Protein AF-A0A1G9UQJ3-F1 (afdb_monomer_lite)

Structure (mmCIF, N/CA/C/O backbone):
data_AF-A0A1G9UQJ3-F1
#
_entry.id   AF-A0A1G9UQJ3-F1
#
loop_
_atom_site.group_PDB
_atom_site.id
_atom_site.type_symbol
_atom_site.label_atom_id
_atom_site.label_alt_id
_atom_site.label_comp_id
_atom_site.label_asym_id
_atom_site.label_entity_id
_atom_site.label_seq_id
_atom_site.pdbx_PDB_ins_code
_atom_site.Cartn_x
_atom_site.Cartn_y
_atom_site.Cartn_z
_atom_site.occupancy
_atom_site.B_iso_or_equiv
_atom_site.auth_seq_id
_atom_site.auth_comp_id
_atom_site.auth_asym_id
_atom_site.auth_atom_id
_atom_site.pdbx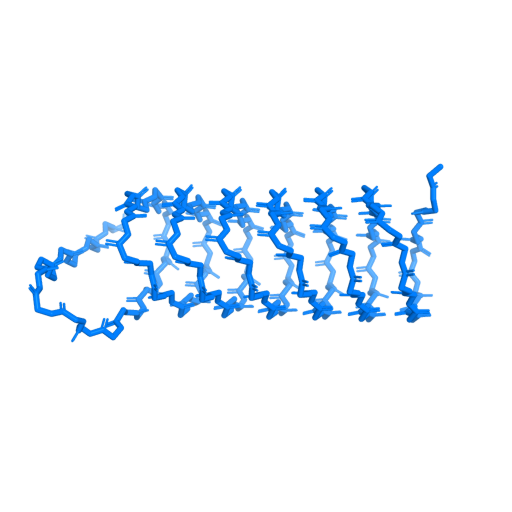_PDB_model_num
ATOM 1 N N . MET A 1 1 ? 15.209 -3.219 -7.729 1.00 46.56 1 MET A N 1
ATOM 2 C CA . MET A 1 1 ? 13.800 -3.484 -7.378 1.00 46.56 1 MET A CA 1
ATOM 3 C C . MET A 1 1 ? 13.089 -3.971 -8.631 1.00 46.56 1 MET A C 1
ATOM 5 O O . MET A 1 1 ? 13.148 -3.241 -9.619 1.00 46.56 1 MET A O 1
ATOM 9 N N . PRO A 1 2 ? 12.497 -5.177 -8.652 1.00 58.75 2 PRO A N 1
ATOM 10 C CA . PRO A 1 2 ? 11.676 -5.599 -9.779 1.00 58.75 2 PRO A CA 1
ATOM 11 C C . PRO A 1 2 ? 10.392 -4.759 -9.781 1.00 58.75 2 PRO A C 1
ATOM 13 O O . PRO A 1 2 ? 9.627 -4.757 -8.818 1.00 58.75 2 PRO A O 1
ATOM 16 N N . GLY A 1 3 ? 10.211 -3.972 -10.838 1.00 65.50 3 GLY A N 1
ATOM 17 C CA . GLY A 1 3 ? 8.993 -3.214 -11.085 1.00 65.50 3 GLY A CA 1
ATOM 18 C C . GLY A 1 3 ? 8.407 -3.641 -12.421 1.00 65.50 3 GLY A C 1
ATOM 19 O O . GLY A 1 3 ? 9.127 -3.688 -13.420 1.00 65.50 3 GLY A O 1
ATOM 20 N N . ASN A 1 4 ? 7.118 -3.961 -12.441 1.00 78.12 4 ASN A N 1
ATOM 21 C CA . ASN A 1 4 ? 6.446 -4.431 -13.640 1.00 78.12 4 ASN A CA 1
ATOM 22 C C . ASN A 1 4 ? 5.695 -3.284 -14.303 1.00 78.12 4 ASN A C 1
ATOM 24 O O . ASN A 1 4 ? 4.800 -2.684 -13.709 1.00 78.12 4 ASN A O 1
ATOM 28 N N . ASN A 1 5 ? 6.038 -3.002 -15.558 1.00 80.12 5 ASN A N 1
ATOM 29 C CA . ASN A 1 5 ? 5.405 -1.953 -16.348 1.00 80.12 5 ASN A CA 1
ATOM 30 C C . ASN A 1 5 ? 4.574 -2.555 -17.486 1.00 80.12 5 ASN A C 1
ATOM 32 O O . ASN A 1 5 ? 4.985 -3.510 -18.143 1.00 80.12 5 ASN A O 1
ATOM 36 N N . GLY A 1 6 ? 3.427 -1.950 -17.788 1.00 83.25 6 GLY A N 1
ATOM 37 C CA . GLY A 1 6 ? 2.603 -2.358 -18.925 1.00 83.25 6 GLY A CA 1
ATOM 38 C C . GLY A 1 6 ? 1.656 -3.500 -18.572 1.00 83.25 6 GLY A C 1
ATOM 39 O O . GLY A 1 6 ? 0.851 -3.342 -17.665 1.00 83.25 6 GLY A O 1
ATOM 40 N N . LYS A 1 7 ? 1.662 -4.603 -19.331 1.00 88.06 7 LYS A N 1
ATOM 41 C CA . LYS A 1 7 ? 0.852 -5.796 -19.025 1.00 88.06 7 LYS A CA 1
ATOM 42 C C . LYS A 1 7 ? 1.755 -6.860 -18.418 1.00 88.06 7 LYS A C 1
ATOM 44 O O . LYS A 1 7 ? 2.670 -7.299 -19.105 1.00 88.06 7 LYS A O 1
ATOM 49 N N . SER A 1 8 ? 1.491 -7.275 -17.185 1.00 84.56 8 SER A N 1
ATOM 50 C CA . SER A 1 8 ? 2.340 -8.244 -16.486 1.00 84.56 8 SER A CA 1
ATOM 51 C C . SER A 1 8 ? 1.533 -9.235 -15.649 1.00 84.56 8 SER A C 1
ATOM 53 O O . SER A 1 8 ? 0.405 -8.949 -15.245 1.00 84.56 8 SER A O 1
ATOM 55 N N . ALA A 1 9 ? 2.115 -10.409 -15.422 1.00 85.25 9 ALA A N 1
ATOM 56 C CA . ALA A 1 9 ? 1.644 -11.398 -14.464 1.00 85.25 9 ALA A CA 1
ATOM 57 C C . ALA A 1 9 ? 2.870 -11.922 -13.713 1.00 85.25 9 ALA A C 1
ATOM 59 O O . ALA A 1 9 ? 3.833 -12.326 -14.367 1.00 85.25 9 ALA A O 1
ATOM 60 N N . VAL A 1 10 ? 2.865 -11.856 -12.382 1.00 82.50 10 VAL A N 1
ATOM 61 C CA . VAL A 1 10 ? 4.025 -12.193 -11.545 1.00 82.50 10 VAL A CA 1
ATOM 62 C C . VAL A 1 10 ? 3.594 -13.019 -10.341 1.00 82.50 10 VAL A C 1
ATOM 64 O O . VAL A 1 10 ? 2.589 -12.709 -9.709 1.00 82.50 10 VAL A O 1
ATOM 67 N N . VAL A 1 11 ? 4.377 -14.055 -10.042 1.00 83.94 11 VAL A N 1
ATOM 68 C CA . VAL A 1 11 ? 4.249 -14.905 -8.854 1.00 83.94 11 VAL A CA 1
ATOM 69 C C . VAL A 1 11 ? 5.646 -15.050 -8.264 1.00 83.94 11 VAL A C 1
ATOM 71 O O . VAL A 1 11 ? 6.546 -15.518 -8.962 1.00 83.94 11 VAL A O 1
ATOM 74 N N . GLU A 1 12 ? 5.849 -14.576 -7.037 1.00 75.19 12 GLU A N 1
ATOM 75 C CA . GLU A 1 12 ? 7.155 -14.566 -6.364 1.00 75.19 12 GLU A CA 1
ATOM 76 C C . GLU A 1 12 ? 6.981 -14.728 -4.848 1.00 75.19 12 GLU A C 1
ATOM 78 O O . GLU A 1 12 ? 6.075 -14.135 -4.276 1.00 75.19 12 GLU A O 1
ATOM 83 N N . GLU A 1 13 ? 7.915 -15.412 -4.188 1.00 76.56 13 GLU A N 1
ATOM 84 C CA . GLU A 1 13 ? 8.001 -15.519 -2.719 1.00 76.56 13 GLU A CA 1
ATOM 85 C C . GLU A 1 13 ? 9.308 -14.862 -2.230 1.00 76.56 13 GLU A C 1
ATOM 87 O O . GLU A 1 13 ? 10.297 -15.545 -1.953 1.00 76.56 13 GLU A O 1
ATOM 92 N N . PRO A 1 14 ? 9.414 -13.521 -2.248 1.00 74.12 14 PRO A N 1
ATOM 93 C CA . PRO A 1 14 ? 10.618 -12.848 -1.778 1.00 74.12 14 PRO A CA 1
ATOM 94 C C . PRO A 1 14 ? 10.584 -12.698 -0.255 1.00 74.12 14 PRO A C 1
ATOM 96 O O . PRO A 1 14 ? 9.573 -12.271 0.267 1.00 74.12 14 PRO A O 1
ATOM 99 N N . GLU A 1 15 ? 11.694 -12.900 0.461 1.00 70.12 15 GLU A N 1
ATOM 100 C CA . GLU A 1 15 ? 11.738 -12.675 1.926 1.00 70.12 15 GLU A CA 1
ATOM 101 C C . GLU A 1 15 ? 11.244 -11.270 2.335 1.00 70.12 15 GLU A C 1
ATOM 103 O O . GLU A 1 15 ? 10.546 -11.108 3.330 1.00 70.12 15 GLU A O 1
ATOM 108 N N . ALA A 1 16 ? 11.547 -10.244 1.535 1.00 73.75 16 ALA A N 1
ATOM 109 C CA . ALA A 1 16 ? 10.989 -8.903 1.676 1.00 73.75 16 ALA A CA 1
ATOM 110 C C . ALA A 1 16 ? 10.860 -8.223 0.308 1.00 73.75 16 ALA A C 1
ATOM 112 O O . ALA A 1 16 ? 11.645 -8.488 -0.610 1.00 73.75 16 ALA A O 1
ATOM 113 N N . GLY A 1 17 ? 9.904 -7.303 0.159 1.00 67.19 17 GLY A N 1
ATOM 114 C CA . GLY A 1 17 ? 9.637 -6.693 -1.143 1.00 67.19 17 GLY A CA 1
ATOM 115 C C . GLY A 1 17 ? 9.080 -5.274 -1.109 1.00 67.19 17 GLY A C 1
ATOM 116 O O . GLY A 1 17 ? 8.141 -4.959 -0.395 1.00 67.19 17 GLY A O 1
ATOM 117 N N . VAL A 1 18 ? 9.590 -4.421 -2.001 1.00 73.75 18 VAL A N 1
ATOM 118 C CA . VAL A 1 18 ? 8.950 -3.142 -2.370 1.00 73.75 18 VAL A CA 1
ATOM 119 C C . VAL A 1 18 ? 8.571 -3.192 -3.858 1.00 73.75 18 VAL A C 1
ATOM 121 O O . VAL A 1 18 ? 9.126 -2.436 -4.666 1.00 73.75 18 VAL A O 1
ATOM 124 N N . PRO A 1 19 ? 7.750 -4.171 -4.294 1.00 73.31 19 PRO A N 1
ATOM 125 C CA . PRO A 1 19 ? 7.438 -4.324 -5.706 1.00 73.31 19 PRO A CA 1
ATOM 126 C C . PRO A 1 19 ? 6.570 -3.163 -6.194 1.00 73.31 19 PRO A C 1
ATOM 128 O O . PRO A 1 19 ? 5.621 -2.751 -5.534 1.00 73.31 19 PRO A O 1
ATOM 131 N N . GLY A 1 20 ? 6.898 -2.637 -7.373 1.00 78.69 20 GLY A N 1
ATOM 132 C CA . GLY A 1 20 ? 6.127 -1.578 -8.022 1.00 78.69 20 GLY A CA 1
ATOM 133 C C . GLY A 1 20 ? 5.444 -2.089 -9.285 1.00 78.69 20 GLY A C 1
ATOM 134 O O . GLY A 1 20 ? 6.132 -2.417 -10.247 1.00 78.69 20 GLY A O 1
ATOM 135 N N . ASN A 1 21 ? 4.113 -2.124 -9.328 1.00 84.56 21 ASN A N 1
ATOM 136 C CA . ASN A 1 21 ? 3.356 -2.558 -10.503 1.00 84.56 21 ASN A CA 1
ATOM 137 C C . ASN A 1 21 ? 2.612 -1.378 -11.130 1.00 84.56 21 ASN A C 1
ATOM 139 O O . ASN A 1 21 ? 1.691 -0.817 -10.535 1.00 84.56 21 ASN A O 1
ATOM 143 N N . ASN A 1 22 ? 2.979 -1.007 -12.355 1.00 84.94 22 ASN A N 1
ATOM 144 C CA . ASN A 1 22 ? 2.390 0.117 -13.072 1.00 84.94 22 ASN A CA 1
ATOM 145 C C . ASN A 1 22 ? 1.768 -0.338 -14.401 1.00 84.94 22 ASN A C 1
ATOM 147 O O . ASN A 1 22 ? 2.460 -0.786 -15.315 1.00 84.94 22 ASN A O 1
ATOM 151 N N . GLY A 1 23 ? 0.454 -0.182 -14.557 1.00 86.62 23 GLY A N 1
ATOM 152 C CA . GLY A 1 23 ? -0.256 -0.552 -15.784 1.00 86.62 23 GLY A CA 1
ATOM 153 C C . GLY A 1 23 ? -1.392 -1.536 -15.539 1.00 86.62 23 GLY A C 1
ATOM 154 O O . GLY A 1 23 ? -2.349 -1.193 -14.861 1.00 86.62 23 GLY A O 1
ATOM 155 N N . LYS A 1 24 ? -1.359 -2.702 -16.181 1.00 89.56 24 LYS A N 1
ATOM 156 C CA . LYS A 1 24 ? -2.323 -3.797 -16.031 1.00 89.56 24 LYS A CA 1
ATOM 157 C C . LYS A 1 24 ? -1.588 -5.027 -15.511 1.00 89.56 24 LYS A C 1
ATOM 159 O O . LYS A 1 24 ? -0.968 -5.724 -16.314 1.00 89.56 24 LYS A O 1
ATOM 164 N N . SER A 1 25 ? -1.667 -5.290 -14.216 1.00 86.62 25 SER A N 1
ATOM 165 C CA . SER A 1 25 ? -0.878 -6.358 -13.596 1.00 86.62 25 SER A CA 1
ATOM 166 C C . SER A 1 25 ? -1.752 -7.330 -12.817 1.00 86.62 25 SER A C 1
ATOM 168 O O . SER A 1 25 ? -2.776 -6.933 -12.263 1.00 86.62 25 SER A O 1
ATOM 170 N N . ALA A 1 26 ? -1.340 -8.593 -12.786 1.00 85.88 26 ALA A N 1
ATOM 171 C CA . ALA A 1 26 ? -1.835 -9.599 -11.855 1.00 85.88 26 ALA A CA 1
ATOM 172 C C . ALA A 1 26 ? -0.646 -10.100 -11.030 1.00 85.88 26 ALA A C 1
ATOM 174 O O . ALA A 1 26 ? 0.352 -10.524 -11.615 1.00 85.88 26 ALA A O 1
ATOM 175 N N . VAL A 1 27 ? -0.710 -9.993 -9.708 1.00 84.12 27 VAL A N 1
ATOM 176 C CA . VAL A 1 27 ? 0.424 -10.290 -8.827 1.00 84.12 27 VAL A CA 1
ATOM 177 C C . VAL A 1 27 ? -0.027 -11.144 -7.653 1.00 84.12 27 VAL A C 1
ATOM 179 O O . VAL A 1 27 ? -1.070 -10.865 -7.071 1.00 84.12 27 VAL A O 1
ATOM 182 N N . VAL A 1 28 ? 0.759 -12.171 -7.335 1.00 85.56 28 VAL A N 1
ATOM 183 C CA . VAL A 1 28 ? 0.609 -12.997 -6.131 1.00 85.56 28 VAL A CA 1
ATOM 184 C C . VAL A 1 28 ? 1.969 -13.081 -5.448 1.00 85.56 28 VAL A C 1
ATOM 186 O O . VAL A 1 28 ? 2.940 -13.465 -6.111 1.00 85.56 28 VAL A O 1
ATOM 189 N N . LYS A 1 29 ? 2.065 -12.666 -4.180 1.00 78.19 29 LYS A N 1
ATOM 190 C CA . LYS A 1 29 ? 3.324 -12.701 -3.421 1.00 78.19 29 LYS A CA 1
ATOM 191 C C . LYS A 1 29 ? 3.119 -13.011 -1.948 1.00 78.19 29 LYS A C 1
ATOM 193 O O . LYS A 1 29 ? 2.185 -12.515 -1.346 1.00 78.19 29 LYS A O 1
ATOM 198 N N . GLU A 1 30 ? 4.073 -13.702 -1.347 1.00 77.69 30 GLU A N 1
ATOM 199 C CA . GLU A 1 30 ? 4.068 -13.991 0.094 1.00 77.69 30 GLU A CA 1
ATOM 200 C C . GLU A 1 30 ? 5.386 -13.515 0.726 1.00 77.69 30 GLU A C 1
ATOM 202 O O . GLU A 1 30 ? 6.274 -14.325 0.997 1.00 77.69 30 GLU A O 1
ATOM 207 N N . PRO A 1 31 ? 5.608 -12.192 0.870 1.00 77.25 31 PRO A N 1
ATOM 208 C CA . PRO A 1 31 ? 6.805 -11.708 1.542 1.00 77.25 31 PRO A CA 1
ATOM 209 C C . PRO A 1 31 ? 6.672 -11.742 3.058 1.00 77.25 31 PRO A C 1
ATOM 211 O O . PRO A 1 31 ? 5.578 -11.624 3.567 1.00 77.25 31 PRO A O 1
ATOM 214 N N . GLU A 1 32 ? 7.758 -11.787 3.832 1.00 77.94 32 GLU A N 1
ATOM 215 C CA . GLU A 1 32 ? 7.619 -11.590 5.286 1.00 77.94 32 GLU A CA 1
ATOM 216 C C . GLU A 1 32 ? 7.258 -10.135 5.623 1.00 77.94 32 GLU A C 1
ATOM 218 O O . GLU A 1 32 ? 6.546 -9.862 6.589 1.00 77.94 32 GLU A O 1
ATOM 223 N N . ALA A 1 33 ? 7.745 -9.187 4.821 1.00 80.19 33 ALA A N 1
ATOM 224 C CA . ALA A 1 33 ? 7.436 -7.770 4.951 1.00 80.19 33 ALA A CA 1
ATOM 225 C C . ALA A 1 33 ? 7.408 -7.076 3.586 1.00 80.19 33 ALA A C 1
ATOM 227 O O . ALA A 1 33 ? 8.262 -7.330 2.723 1.00 80.19 33 ALA A O 1
ATOM 228 N N . GLY A 1 34 ? 6.468 -6.147 3.399 1.00 76.75 34 GLY A N 1
ATOM 229 C CA . GLY A 1 34 ? 6.322 -5.474 2.116 1.00 76.75 34 GLY A CA 1
ATOM 230 C C . GLY A 1 34 ? 5.759 -4.059 2.142 1.00 76.75 34 GLY A C 1
ATOM 231 O O . GLY A 1 34 ? 4.978 -3.663 3.001 1.00 76.75 34 GLY A O 1
ATOM 232 N N . VAL A 1 35 ? 6.167 -3.278 1.142 1.00 81.81 35 VAL A N 1
ATOM 233 C CA . VAL A 1 35 ? 5.594 -1.955 0.833 1.00 81.81 35 VAL A CA 1
ATOM 234 C C . VAL A 1 35 ? 5.247 -1.931 -0.661 1.00 81.81 35 VAL A C 1
ATOM 236 O O . VAL A 1 35 ? 5.902 -1.234 -1.445 1.00 81.81 35 VAL A O 1
ATOM 239 N N . PRO A 1 36 ? 4.306 -2.777 -1.118 1.00 81.19 36 PRO A N 1
ATOM 240 C CA . PRO A 1 36 ? 3.966 -2.867 -2.531 1.00 81.19 36 PRO A CA 1
ATOM 241 C C . PRO A 1 36 ? 3.317 -1.565 -3.019 1.00 81.19 36 PRO A C 1
ATOM 243 O O . PRO A 1 36 ? 2.535 -0.920 -2.323 1.00 81.19 36 PRO A O 1
ATOM 246 N N . GLY A 1 37 ? 3.643 -1.162 -4.246 1.00 85.75 37 GLY A N 1
ATOM 247 C CA . GLY A 1 37 ? 3.097 0.027 -4.894 1.00 85.75 37 GLY A CA 1
ATOM 248 C C . GLY A 1 37 ? 2.413 -0.320 -6.211 1.00 85.75 37 GLY A C 1
ATOM 249 O O . GLY A 1 37 ? 3.079 -0.602 -7.205 1.00 85.75 37 GLY A O 1
ATOM 250 N N . ASN A 1 38 ? 1.086 -0.237 -6.263 1.00 88.56 38 ASN A N 1
ATOM 251 C CA . ASN A 1 38 ? 0.284 -0.647 -7.411 1.00 88.56 38 ASN A CA 1
ATOM 252 C C . ASN A 1 38 ? -0.441 0.548 -8.037 1.00 88.56 38 ASN A C 1
ATOM 254 O O . ASN A 1 38 ? -1.418 1.062 -7.495 1.00 88.56 38 ASN A O 1
ATOM 258 N N . ASN A 1 39 ? -0.022 0.965 -9.231 1.00 89.44 39 ASN A N 1
ATOM 259 C CA . ASN A 1 39 ? -0.654 2.047 -9.981 1.00 89.44 39 ASN A CA 1
ATOM 260 C C . ASN A 1 39 ? -1.288 1.545 -11.293 1.00 89.44 39 ASN A C 1
ATOM 262 O O . ASN A 1 39 ? -0.673 0.808 -12.064 1.00 89.44 39 ASN A O 1
ATOM 266 N N . GLY A 1 40 ? -2.526 1.950 -11.580 1.00 90.75 40 GLY A N 1
ATOM 267 C CA . GLY A 1 40 ? -3.220 1.605 -12.826 1.00 90.75 40 GLY A CA 1
ATOM 268 C C . GLY A 1 40 ? -4.424 0.682 -12.639 1.00 90.75 40 GLY A C 1
ATOM 269 O O . GLY A 1 40 ? -5.461 1.128 -12.160 1.00 90.75 40 GLY A O 1
ATOM 270 N N . ARG A 1 41 ? -4.354 -0.546 -13.157 1.00 91.94 41 ARG A N 1
ATOM 271 C CA . ARG A 1 41 ? -5.403 -1.575 -13.128 1.00 91.94 41 ARG A CA 1
ATOM 272 C C . ARG A 1 41 ? -4.806 -2.897 -12.661 1.00 91.94 41 ARG A C 1
ATOM 274 O O . ARG A 1 41 ? -4.430 -3.711 -13.504 1.00 91.94 41 ARG A O 1
ATOM 281 N N . ASN A 1 42 ? -4.714 -3.095 -11.356 1.00 89.62 42 ASN A N 1
ATOM 282 C CA . ASN A 1 42 ? -4.029 -4.253 -10.797 1.00 89.62 42 ASN A CA 1
ATOM 283 C C . ASN A 1 42 ? -4.996 -5.197 -10.072 1.00 89.62 42 ASN A C 1
ATOM 285 O O . ASN A 1 42 ? -5.988 -4.754 -9.495 1.00 89.62 42 ASN A O 1
ATOM 289 N N . ALA A 1 43 ? -4.700 -6.490 -10.140 1.00 89.19 43 ALA A N 1
ATOM 290 C CA . ALA A 1 43 ? -5.253 -7.521 -9.273 1.00 89.19 43 ALA A CA 1
ATOM 291 C C . ALA A 1 43 ? -4.093 -8.084 -8.448 1.00 89.19 43 ALA A C 1
ATOM 293 O O . ALA A 1 43 ? -3.092 -8.497 -9.035 1.00 89.19 43 ALA A O 1
ATOM 294 N N . VAL A 1 44 ? -4.189 -8.021 -7.126 1.00 86.12 44 VAL A N 1
ATOM 295 C CA . VAL A 1 44 ? -3.073 -8.307 -6.221 1.00 86.12 4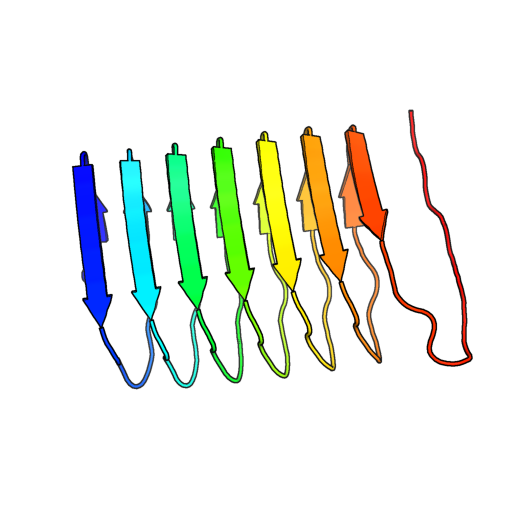4 VAL A CA 1
ATOM 296 C C . VAL A 1 44 ? -3.562 -9.178 -5.073 1.00 86.12 44 VAL A C 1
ATOM 298 O O . VAL A 1 44 ? -4.634 -8.918 -4.531 1.00 86.12 44 VAL A O 1
ATOM 301 N N . VAL A 1 45 ? -2.783 -10.204 -4.747 1.00 87.31 45 VAL A N 1
ATOM 302 C CA . VAL A 1 45 ? -2.934 -11.020 -3.541 1.00 87.31 45 VAL A CA 1
ATOM 303 C C . VAL A 1 45 ? -1.577 -11.038 -2.850 1.00 87.31 45 VAL A C 1
ATOM 305 O O . VAL A 1 45 ? -0.606 -11.487 -3.466 1.00 87.31 45 VAL A O 1
ATOM 308 N N . GLU A 1 46 ? -1.488 -10.503 -1.634 1.00 79.12 46 GLU A N 1
ATOM 309 C CA . GLU A 1 46 ? -0.251 -10.551 -0.849 1.00 79.12 46 GLU A CA 1
ATOM 310 C C . GLU A 1 46 ? -0.506 -10.942 0.608 1.00 79.12 46 GLU A C 1
ATOM 312 O O . GLU A 1 46 ? -1.396 -10.397 1.241 1.00 79.12 46 GLU A O 1
ATOM 317 N N . GLU A 1 47 ? 0.307 -11.830 1.178 1.00 79.38 47 GLU A N 1
ATOM 318 C CA . GLU A 1 47 ? 0.173 -12.252 2.587 1.00 79.38 47 GLU A CA 1
ATOM 319 C C . GLU A 1 47 ? 1.419 -11.879 3.412 1.00 79.38 47 GLU A C 1
ATOM 321 O O . GLU A 1 47 ? 2.172 -12.758 3.839 1.00 79.38 47 GLU A O 1
ATOM 326 N N . PRO A 1 48 ? 1.728 -10.578 3.602 1.00 78.56 48 PRO A N 1
ATOM 327 C CA . PRO A 1 48 ? 2.892 -10.198 4.380 1.00 78.56 48 PRO A CA 1
ATOM 328 C C . PRO A 1 48 ? 2.628 -10.149 5.871 1.00 78.56 48 PRO A C 1
ATOM 330 O O . PRO A 1 48 ? 1.665 -9.527 6.262 1.00 78.56 48 PRO A O 1
ATOM 333 N N . LYS A 1 49 ? 3.541 -10.603 6.741 1.00 80.38 49 LYS A N 1
ATOM 334 C CA . LYS A 1 49 ? 3.384 -10.371 8.200 1.00 80.38 49 LYS A CA 1
ATOM 335 C C . LYS A 1 49 ? 3.238 -8.877 8.523 1.00 80.38 49 LYS A C 1
ATOM 337 O O . LYS A 1 49 ? 2.495 -8.490 9.415 1.00 80.38 49 LYS A O 1
ATOM 342 N N . THR A 1 50 ? 3.947 -8.016 7.786 1.00 81.62 50 THR A N 1
ATOM 343 C CA . THR A 1 50 ? 3.819 -6.554 7.908 1.00 81.62 50 THR A CA 1
ATOM 344 C C . THR A 1 50 ? 3.753 -5.867 6.545 1.00 81.62 50 THR A C 1
ATOM 346 O O . THR A 1 50 ? 4.604 -6.098 5.681 1.00 81.62 50 THR A O 1
ATOM 349 N N . GLY A 1 51 ? 2.759 -4.993 6.353 1.00 79.50 51 GLY A N 1
ATOM 350 C CA . GLY A 1 51 ? 2.440 -4.409 5.047 1.00 79.50 51 GLY A CA 1
ATOM 351 C C . GLY A 1 51 ? 2.134 -2.911 5.080 1.00 79.50 51 GLY A C 1
ATOM 352 O O . GLY A 1 51 ? 1.346 -2.433 5.889 1.00 79.50 51 GLY A O 1
ATOM 353 N N . LEU A 1 52 ? 2.713 -2.135 4.161 1.00 84.88 52 LEU A N 1
ATOM 354 C CA . LEU A 1 52 ? 2.305 -0.741 3.912 1.00 84.88 52 LEU A CA 1
ATOM 355 C C . LEU A 1 52 ? 1.912 -0.556 2.434 1.00 84.88 52 LEU A C 1
ATOM 357 O O . LEU A 1 52 ? 2.588 0.181 1.706 1.00 84.88 52 LEU A O 1
ATOM 361 N N . PRO A 1 53 ? 0.878 -1.257 1.941 1.00 83.62 53 PRO A N 1
ATOM 362 C CA . PRO A 1 53 ? 0.544 -1.254 0.523 1.00 83.62 53 PRO A CA 1
ATOM 363 C C . PRO A 1 53 ? 0.023 0.108 0.055 1.00 83.62 53 PRO A C 1
ATOM 365 O O . PRO A 1 53 ? -0.716 0.811 0.746 1.00 83.62 53 PRO A O 1
ATOM 368 N N . GLY A 1 54 ? 0.387 0.491 -1.167 1.00 87.94 54 GLY A N 1
ATOM 369 C CA . GLY A 1 54 ? -0.051 1.722 -1.816 1.00 87.94 54 GLY A CA 1
ATOM 370 C C . GLY A 1 54 ? -0.721 1.446 -3.155 1.00 87.94 54 GLY A C 1
ATOM 371 O O . GLY A 1 54 ? -0.052 1.167 -4.148 1.00 87.94 54 GLY A O 1
ATOM 372 N N . ASN A 1 55 ? -2.041 1.604 -3.230 1.00 90.56 55 ASN A N 1
ATOM 373 C CA . ASN A 1 55 ? -2.845 1.245 -4.394 1.00 90.56 55 ASN A CA 1
ATOM 374 C C . ASN A 1 55 ? -3.517 2.478 -5.017 1.00 90.56 55 ASN A C 1
ATOM 376 O O . ASN A 1 55 ? -4.498 3.007 -4.493 1.00 90.56 55 ASN A O 1
ATOM 380 N N . ASN A 1 56 ? -3.060 2.905 -6.195 1.00 91.56 56 ASN A N 1
ATOM 381 C CA . ASN A 1 56 ? -3.642 4.017 -6.948 1.00 91.56 56 ASN A CA 1
ATOM 382 C C . ASN A 1 56 ? -4.294 3.556 -8.268 1.00 91.56 56 ASN A C 1
ATOM 384 O O . ASN A 1 56 ? -3.707 2.804 -9.046 1.00 91.56 56 ASN A O 1
ATOM 388 N N . GLY A 1 57 ? -5.498 4.043 -8.575 1.00 92.19 57 GLY A N 1
ATOM 389 C CA . GLY A 1 57 ? -6.179 3.774 -9.846 1.00 92.19 57 GLY A CA 1
ATOM 390 C C . GLY A 1 57 ? -7.422 2.894 -9.718 1.00 92.19 57 GLY A C 1
ATOM 391 O O . GLY A 1 57 ? -8.451 3.366 -9.245 1.00 92.19 57 GLY A O 1
ATOM 392 N N . ARG A 1 58 ? -7.393 1.682 -10.279 1.00 93.69 58 ARG A N 1
ATOM 393 C CA . ARG A 1 58 ? -8.493 0.705 -10.281 1.00 93.69 58 ARG A CA 1
ATOM 394 C C . ARG A 1 58 ? -7.969 -0.657 -9.850 1.00 93.69 58 ARG A C 1
ATOM 396 O O . ARG A 1 58 ? -7.636 -1.466 -10.716 1.00 93.69 58 ARG A O 1
ATOM 403 N N . ASN A 1 59 ? -7.899 -0.890 -8.551 1.00 91.75 59 ASN A N 1
ATOM 404 C CA . ASN A 1 59 ? -7.259 -2.087 -8.022 1.00 91.75 59 ASN A CA 1
ATOM 405 C C . ASN A 1 59 ? -8.267 -3.015 -7.335 1.00 91.75 59 ASN A C 1
ATOM 407 O O . ASN A 1 59 ? -9.240 -2.550 -6.743 1.00 91.75 59 ASN A O 1
ATOM 411 N N . ALA A 1 60 ? -8.034 -4.317 -7.461 1.00 90.56 60 ALA A N 1
ATOM 412 C CA . ALA A 1 60 ? -8.649 -5.355 -6.646 1.00 90.56 60 ALA A CA 1
ATOM 413 C C . ALA A 1 60 ? -7.528 -6.001 -5.831 1.00 90.56 60 ALA A C 1
ATOM 415 O O . ALA A 1 60 ? -6.558 -6.472 -6.427 1.00 90.56 60 ALA A O 1
ATOM 416 N N . VAL A 1 61 ? -7.624 -5.938 -4.510 1.00 86.50 61 VAL A N 1
ATOM 417 C CA . VAL A 1 61 ? -6.531 -6.289 -3.602 1.00 86.50 61 VAL A CA 1
ATOM 418 C C . VAL A 1 61 ? -7.074 -7.160 -2.480 1.00 86.50 61 VAL A C 1
ATOM 420 O O . VAL A 1 61 ? -8.143 -6.866 -1.947 1.00 86.50 61 VAL A O 1
ATOM 423 N N . VAL A 1 62 ? -6.351 -8.228 -2.168 1.00 87.31 62 VAL A N 1
ATOM 424 C CA . VAL A 1 62 ? -6.562 -9.063 -0.986 1.00 87.31 62 VAL A CA 1
ATOM 425 C C . VAL A 1 62 ? -5.229 -9.117 -0.261 1.00 87.31 62 VAL A C 1
ATOM 427 O O . VAL A 1 62 ? -4.244 -9.539 -0.868 1.00 87.31 62 VAL A O 1
ATOM 430 N N . GLU A 1 63 ? -5.189 -8.643 0.979 1.00 78.50 63 GLU A N 1
ATOM 431 C CA . GLU A 1 63 ? -3.989 -8.726 1.807 1.00 78.50 63 GLU A CA 1
ATOM 432 C C . GLU A 1 63 ? -4.316 -9.202 3.220 1.00 78.50 63 GLU A C 1
ATOM 434 O O . GLU A 1 63 ? -5.324 -8.803 3.786 1.00 78.50 63 GLU A O 1
ATOM 439 N N . GLU A 1 64 ? -3.462 -10.033 3.812 1.00 77.44 64 GLU A N 1
ATOM 440 C CA . GLU A 1 64 ? -3.697 -10.582 5.159 1.00 77.44 64 GLU A CA 1
ATOM 441 C C . GLU A 1 64 ? -2.510 -10.317 6.107 1.00 77.44 64 GLU A C 1
ATOM 443 O O . GLU A 1 64 ? -1.816 -11.253 6.505 1.00 77.44 64 GLU A O 1
ATOM 448 N N . PRO A 1 65 ? -2.186 -9.043 6.428 1.00 77.06 65 PRO A N 1
ATOM 449 C CA . PRO A 1 65 ? -1.014 -8.757 7.243 1.00 77.06 65 PRO A CA 1
ATOM 450 C C . PRO A 1 65 ? -1.292 -8.649 8.733 1.00 77.06 65 PRO A C 1
ATOM 452 O O . PRO A 1 65 ? -2.169 -7.897 9.097 1.00 77.06 65 PRO A O 1
ATOM 455 N N . GLU A 1 66 ? -0.466 -9.216 9.622 1.00 79.38 66 GLU A N 1
ATOM 456 C CA . GLU A 1 66 ? -0.615 -9.008 11.084 1.00 79.38 66 GLU A CA 1
ATOM 457 C C . GLU A 1 66 ? -0.665 -7.506 11.452 1.00 79.38 66 GLU A C 1
ATOM 459 O O . GLU A 1 66 ? -1.433 -7.073 12.316 1.00 79.38 66 GLU A O 1
ATOM 464 N N . ALA A 1 67 ? 0.122 -6.670 10.763 1.00 80.56 67 ALA A N 1
ATOM 465 C CA . ALA A 1 67 ? 0.069 -5.219 10.925 1.00 80.56 67 ALA A CA 1
ATOM 466 C C . ALA A 1 67 ? 0.229 -4.449 9.610 1.00 80.56 67 ALA A C 1
ATOM 468 O O . ALA A 1 67 ? 1.134 -4.732 8.814 1.00 80.56 67 ALA A O 1
ATOM 469 N N . GLY A 1 68 ? -0.565 -3.386 9.424 1.00 79.38 68 GLY A N 1
ATOM 470 C CA . GLY A 1 68 ? -0.425 -2.561 8.229 1.00 79.38 68 GLY A CA 1
ATOM 471 C C . GLY A 1 68 ? -1.063 -1.174 8.205 1.00 79.38 68 GLY A C 1
ATOM 472 O O . GLY A 1 68 ? -1.893 -0.783 9.021 1.00 79.38 68 GLY A O 1
ATOM 473 N N . VAL A 1 69 ? -0.627 -0.370 7.237 1.00 82.50 69 VAL A N 1
ATOM 474 C CA . VAL A 1 69 ? -1.137 0.992 6.989 1.00 82.50 69 VAL A CA 1
ATOM 475 C C . VAL A 1 69 ? -1.379 1.139 5.488 1.00 82.50 69 VAL A C 1
ATOM 477 O O . VAL A 1 69 ? -0.574 1.762 4.786 1.00 82.50 69 VAL A O 1
ATOM 480 N N . PRO A 1 70 ? -2.451 0.532 4.959 1.00 82.50 70 PRO A N 1
ATOM 481 C CA . PRO A 1 70 ? -2.730 0.571 3.534 1.00 82.50 70 PRO A CA 1
ATOM 482 C C . PRO A 1 70 ? -3.160 1.972 3.085 1.00 82.50 70 PRO A C 1
ATOM 484 O O . PRO A 1 70 ? -3.839 2.722 3.794 1.00 82.50 70 PRO A O 1
ATOM 487 N N . GLY A 1 71 ? -2.787 2.331 1.861 1.00 87.00 71 GLY A N 1
ATOM 488 C CA . GLY A 1 71 ? -3.134 3.591 1.217 1.00 87.00 71 GLY A CA 1
ATOM 489 C C . GLY A 1 71 ? -3.797 3.362 -0.134 1.00 87.00 71 GLY A C 1
ATOM 490 O O . GLY A 1 71 ? -3.137 3.036 -1.117 1.00 87.00 71 GLY A O 1
ATOM 491 N N . ASN A 1 72 ? -5.099 3.611 -0.229 1.00 89.38 72 ASN A N 1
ATOM 492 C CA . ASN A 1 72 ? -5.909 3.288 -1.399 1.00 89.38 72 ASN A CA 1
ATOM 493 C C . ASN A 1 72 ? -6.521 4.552 -2.017 1.00 89.38 72 ASN A C 1
ATOM 495 O O . ASN A 1 72 ? -7.434 5.150 -1.451 1.00 89.38 72 ASN A O 1
ATOM 499 N N . ASN A 1 73 ? -6.091 4.943 -3.219 1.00 90.38 73 ASN A N 1
ATOM 500 C CA . ASN A 1 73 ? -6.642 6.088 -3.947 1.00 90.38 73 ASN A CA 1
ATOM 501 C C . ASN A 1 73 ? -7.271 5.682 -5.292 1.00 90.38 73 ASN A C 1
ATOM 503 O O . ASN A 1 73 ? -6.652 5.009 -6.113 1.00 90.38 73 ASN A O 1
ATOM 507 N N . GLY A 1 74 ? -8.488 6.151 -5.576 1.00 91.12 74 GLY A N 1
ATOM 508 C CA . GLY A 1 74 ? -9.143 5.955 -6.872 1.00 91.12 74 GLY A CA 1
ATOM 509 C C . GLY A 1 74 ? -10.415 5.115 -6.802 1.00 91.12 74 GLY A C 1
ATOM 510 O O . GLY A 1 74 ? -11.445 5.612 -6.361 1.00 91.12 74 GLY A O 1
ATOM 511 N N . LYS A 1 75 ? -10.401 3.911 -7.375 1.00 91.88 75 LYS A N 1
ATOM 512 C CA . LYS A 1 75 ? -11.537 2.981 -7.455 1.00 91.88 75 LYS A CA 1
ATOM 513 C C . LYS A 1 75 ? -11.079 1.590 -7.040 1.00 91.88 75 LYS A C 1
ATOM 515 O O . LYS A 1 75 ? -10.802 0.767 -7.915 1.00 91.88 75 LYS A O 1
ATOM 520 N N . ASN A 1 76 ? -10.997 1.352 -5.741 1.00 89.75 76 ASN A N 1
ATOM 521 C CA . ASN A 1 76 ? -10.407 0.124 -5.224 1.00 89.75 76 ASN A CA 1
ATOM 522 C C . ASN A 1 76 ? -11.463 -0.779 -4.577 1.00 89.75 76 ASN A C 1
ATOM 524 O O . ASN A 1 76 ? -12.412 -0.296 -3.960 1.00 89.75 76 ASN A O 1
ATOM 528 N N . ALA A 1 77 ? -11.300 -2.085 -4.755 1.00 88.50 77 ALA A N 1
ATOM 529 C CA . ALA A 1 77 ? -11.964 -3.113 -3.968 1.00 88.50 77 ALA A CA 1
ATOM 530 C C . ALA A 1 77 ? -10.875 -3.825 -3.169 1.00 88.50 77 ALA A C 1
ATOM 532 O O . ALA A 1 77 ? -9.926 -4.323 -3.773 1.00 88.50 77 ALA A O 1
ATOM 533 N N . VAL A 1 78 ? -10.974 -3.785 -1.848 1.00 83.31 78 VAL A N 1
ATOM 534 C CA . VAL A 1 78 ? -9.902 -4.207 -0.950 1.00 83.31 78 VAL A CA 1
ATOM 535 C C . VAL A 1 78 ? -10.484 -5.085 0.148 1.00 83.31 78 VAL A C 1
ATOM 537 O O . VAL A 1 78 ? -11.537 -4.757 0.697 1.00 83.31 78 VAL A O 1
ATOM 540 N N . VAL A 1 79 ? -9.824 -6.202 0.419 1.00 84.81 79 VAL A N 1
ATOM 541 C CA . VAL A 1 79 ? -10.092 -7.075 1.563 1.00 84.81 79 VAL A CA 1
ATOM 542 C C . VAL A 1 79 ? -8.797 -7.152 2.350 1.00 84.81 79 VAL A C 1
ATOM 544 O O . VAL A 1 79 ? -7.779 -7.534 1.775 1.00 84.81 79 VAL A O 1
ATOM 547 N N . GLU A 1 80 ? -8.837 -6.721 3.605 1.00 75.62 80 GLU A N 1
ATOM 548 C CA . GLU A 1 80 ? -7.686 -6.720 4.499 1.00 75.62 80 GLU A CA 1
ATOM 549 C C . GLU A 1 80 ? -8.072 -7.242 5.884 1.00 75.62 80 GLU A C 1
ATOM 551 O O . GLU A 1 80 ? -9.022 -6.744 6.477 1.00 75.62 80 GLU A O 1
ATOM 556 N N . GLU A 1 81 ? -7.332 -8.196 6.442 1.00 73.06 81 GLU A N 1
ATOM 557 C CA . GLU A 1 81 ? -7.611 -8.735 7.789 1.00 73.06 81 GLU A CA 1
ATOM 558 C C . GLU A 1 81 ? -6.419 -8.546 8.747 1.00 73.06 81 GLU A C 1
ATOM 560 O O . GLU A 1 81 ? -5.823 -9.524 9.190 1.00 73.06 81 GLU A O 1
ATOM 565 N N . PRO A 1 82 ? -6.007 -7.297 9.058 1.00 71.44 82 PRO A N 1
ATOM 566 C CA . PRO A 1 82 ? -4.865 -7.089 9.933 1.00 71.44 82 PRO A CA 1
ATOM 567 C C . PRO A 1 82 ? -5.226 -7.030 11.403 1.00 71.44 82 PRO A C 1
ATOM 569 O O . PRO A 1 82 ? -6.124 -6.280 11.734 1.00 71.44 82 PRO A O 1
ATOM 572 N N . GLU A 1 83 ? -4.457 -7.641 12.313 1.00 73.00 83 GLU A N 1
ATOM 573 C CA . GLU A 1 83 ? -4.670 -7.453 13.764 1.00 73.00 83 GLU A CA 1
ATOM 574 C C . GLU A 1 83 ? -4.608 -5.958 14.135 1.00 73.00 83 GLU A C 1
ATOM 576 O O . GLU A 1 83 ? -5.415 -5.439 14.913 1.00 73.00 83 GLU A O 1
ATOM 581 N N . THR A 1 84 ? -3.673 -5.216 13.529 1.00 75.50 84 THR A N 1
ATOM 582 C CA . THR A 1 84 ? -3.528 -3.772 13.753 1.00 75.50 84 THR A CA 1
ATOM 583 C C . THR A 1 84 ? -3.386 -2.975 12.460 1.00 75.50 84 THR A C 1
ATOM 585 O O . THR A 1 84 ? -2.575 -3.298 11.593 1.00 75.50 84 THR A O 1
ATOM 588 N N . GLY A 1 85 ? -4.111 -1.854 12.334 1.00 74.38 85 GLY A N 1
ATOM 589 C CA . GLY A 1 85 ? -3.903 -1.001 11.167 1.00 74.38 85 GLY A CA 1
ATOM 590 C C . GLY A 1 85 ? -4.539 0.384 11.136 1.00 74.38 85 GLY A C 1
ATOM 591 O O . GLY A 1 85 ? -5.472 0.712 11.866 1.00 74.38 85 GLY A O 1
ATOM 592 N N . LEU A 1 86 ? -4.002 1.241 10.264 1.00 78.12 86 LEU A N 1
ATOM 593 C CA . LEU A 1 86 ? -4.452 2.629 10.064 1.00 78.12 86 LEU A CA 1
ATOM 594 C C . LEU A 1 86 ? -4.767 2.909 8.582 1.00 78.12 86 LEU A C 1
ATOM 596 O O . LEU A 1 86 ? -4.065 3.687 7.934 1.00 78.12 86 LEU A O 1
ATOM 600 N N . PRO A 1 87 ? -5.808 2.284 8.017 1.00 78.69 87 PRO A N 1
ATOM 601 C CA . PRO A 1 87 ? -6.065 2.342 6.587 1.00 78.69 87 PRO A CA 1
ATOM 602 C C . PRO A 1 87 ? -6.505 3.729 6.115 1.00 78.69 87 PRO A C 1
ATOM 604 O O . PRO A 1 87 ? -7.324 4.401 6.746 1.00 78.69 87 PRO A O 1
ATOM 607 N N . GLY A 1 88 ? -5.969 4.158 4.972 1.00 82.56 88 GLY A N 1
ATOM 608 C CA . GLY A 1 88 ? -6.250 5.437 4.331 1.00 82.56 88 GLY A CA 1
ATOM 609 C C . GLY A 1 88 ? -6.899 5.264 2.960 1.00 82.56 88 GLY A C 1
ATOM 610 O O . GLY A 1 88 ? -6.232 4.896 1.996 1.00 82.56 88 GLY A O 1
ATOM 611 N N . ASN A 1 89 ? -8.183 5.596 2.825 1.00 84.81 89 ASN A N 1
ATOM 612 C CA . ASN A 1 89 ? -8.939 5.402 1.584 1.00 84.81 89 ASN A CA 1
ATOM 613 C C . ASN A 1 89 ? -9.434 6.731 0.997 1.00 84.81 89 ASN A C 1
ATOM 615 O O . ASN A 1 89 ? -10.224 7.427 1.628 1.00 84.81 89 ASN A O 1
ATOM 619 N N . ASN A 1 90 ? -9.058 7.061 -0.240 1.00 84.94 90 ASN A N 1
ATOM 620 C CA . ASN A 1 90 ? -9.571 8.219 -0.972 1.00 84.94 90 ASN A CA 1
ATOM 621 C C . ASN A 1 90 ? -10.223 7.818 -2.310 1.00 84.94 90 ASN A C 1
ATOM 623 O O . ASN A 1 90 ? -9.662 7.052 -3.091 1.00 84.94 90 ASN A O 1
ATOM 627 N N . GLY A 1 91 ? -11.394 8.374 -2.628 1.00 86.69 91 GLY A N 1
ATOM 628 C CA . GLY A 1 91 ? -12.062 8.157 -3.917 1.00 86.69 91 GLY A CA 1
ATOM 629 C C . GLY A 1 91 ? -13.327 7.304 -3.826 1.00 86.69 91 GLY A C 1
ATOM 630 O O . GLY A 1 91 ? -14.314 7.743 -3.248 1.00 86.69 91 GLY A O 1
ATOM 631 N N . ARG A 1 92 ? -13.372 6.156 -4.506 1.00 86.75 92 ARG A N 1
ATOM 632 C CA . ARG A 1 92 ? -14.505 5.216 -4.529 1.00 86.75 92 ARG A CA 1
ATOM 633 C C . ARG A 1 92 ? -14.022 3.833 -4.124 1.00 86.75 92 ARG A C 1
ATOM 635 O O . ARG A 1 92 ? -13.734 3.018 -5.001 1.00 86.75 92 ARG A O 1
ATOM 642 N N . ASN A 1 93 ? -13.950 3.590 -2.826 1.00 83.00 93 ASN A N 1
ATOM 643 C CA . ASN A 1 93 ? -13.389 2.352 -2.309 1.00 83.00 93 ASN A CA 1
ATOM 644 C C . ASN A 1 93 ? -14.484 1.493 -1.670 1.00 83.00 93 ASN A C 1
ATOM 646 O O . ASN A 1 93 ? -15.362 2.005 -0.976 1.00 83.00 93 ASN A O 1
ATOM 650 N N . ALA A 1 94 ? -14.443 0.196 -1.941 1.00 83.56 94 ALA A N 1
ATOM 651 C CA . ALA A 1 94 ? -15.166 -0.813 -1.185 1.00 83.56 94 ALA A CA 1
ATOM 652 C C . ALA A 1 94 ? -14.116 -1.605 -0.417 1.00 83.56 94 ALA A C 1
ATOM 654 O O . ALA A 1 94 ? -13.197 -2.137 -1.035 1.00 83.56 94 ALA A O 1
ATOM 655 N N . VAL A 1 95 ? -14.221 -1.600 0.902 1.00 76.88 95 VAL A N 1
ATOM 656 C CA . VAL A 1 95 ? -13.195 -2.134 1.785 1.00 76.88 95 VAL A CA 1
ATOM 657 C C . VAL A 1 95 ? -13.854 -3.044 2.810 1.00 76.88 95 VAL A C 1
ATOM 659 O O . VAL A 1 95 ? -14.862 -2.664 3.414 1.00 76.88 95 VAL A O 1
ATOM 662 N N . VAL A 1 96 ? -13.315 -4.244 2.962 1.00 78.88 96 VAL A N 1
ATOM 663 C CA . VAL A 1 96 ? -13.653 -5.179 4.037 1.00 78.88 96 VAL A CA 1
ATOM 664 C C . VAL A 1 96 ? -12.423 -5.259 4.923 1.00 78.88 96 VAL A C 1
ATOM 666 O O . VAL A 1 96 ? -11.351 -5.559 4.412 1.00 78.88 96 VAL A O 1
ATOM 669 N N . GLU A 1 97 ? -12.577 -4.891 6.192 1.00 70.75 97 GLU A N 1
ATOM 670 C CA . GLU A 1 97 ? -11.474 -4.777 7.146 1.00 70.75 97 GLU A CA 1
ATOM 671 C C . GLU A 1 97 ? -11.870 -5.325 8.521 1.00 70.75 97 GLU A C 1
ATOM 673 O O . GLU A 1 97 ?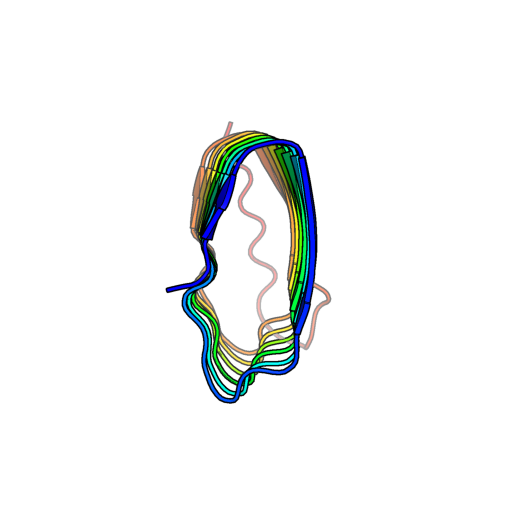 -12.905 -4.912 9.056 1.00 70.75 97 GLU A O 1
ATOM 678 N N . GLU A 1 98 ? -11.019 -6.164 9.120 1.00 67.88 98 GLU A N 1
ATOM 679 C CA . GLU A 1 98 ? -11.205 -6.712 10.477 1.00 67.88 98 GLU A CA 1
ATOM 680 C C . GLU A 1 98 ? -10.024 -6.439 11.437 1.00 67.88 98 GLU A C 1
ATOM 682 O O . GLU A 1 98 ? -9.400 -7.369 11.935 1.00 67.88 98 GLU A O 1
ATOM 687 N N . PRO A 1 99 ? -9.686 -5.168 11.741 1.00 65.06 99 PRO A N 1
ATOM 688 C CA . PRO A 1 99 ? -8.655 -4.895 12.731 1.00 65.06 99 PRO A CA 1
ATOM 689 C C . PRO A 1 99 ? -9.131 -4.945 14.175 1.00 65.06 99 PRO A C 1
ATOM 691 O O . PRO A 1 99 ? -10.085 -4.248 14.536 1.00 65.06 99 PRO A O 1
ATOM 694 N N . GLU A 1 100 ? -8.369 -5.652 15.020 1.00 65.75 100 GLU A N 1
ATOM 695 C CA . GLU A 1 100 ? -8.504 -5.597 16.481 1.00 65.75 100 GLU A CA 1
ATOM 696 C C . GLU A 1 100 ? -8.265 -4.166 16.989 1.00 65.75 100 GLU A C 1
ATOM 698 O O . GLU A 1 100 ? -8.956 -3.678 17.888 1.00 65.75 100 GLU A O 1
ATOM 703 N N . ALA A 1 101 ? -7.303 -3.451 16.390 1.00 63.12 101 ALA A N 1
ATOM 704 C CA . ALA A 1 101 ? -7.003 -2.065 16.732 1.00 63.12 101 ALA A CA 1
ATOM 705 C C . ALA A 1 101 ? -6.697 -1.198 15.505 1.00 63.12 101 ALA A C 1
ATOM 707 O O . ALA A 1 101 ? -5.834 -1.506 14.684 1.00 63.12 101 ALA A O 1
ATOM 708 N N . GLY A 1 102 ? -7.357 -0.039 15.409 1.00 67.25 102 GLY A N 1
ATOM 709 C CA . GLY A 1 102 ? -7.127 0.862 14.285 1.00 67.25 102 GLY A CA 1
ATOM 710 C C . GLY A 1 102 ? -8.076 2.046 14.170 1.00 67.25 102 GLY A C 1
ATOM 711 O O . GLY A 1 102 ? -9.193 2.043 14.689 1.00 67.25 102 GLY A O 1
ATOM 712 N N . VAL A 1 103 ? -7.642 3.071 13.435 1.00 67.50 103 VAL A 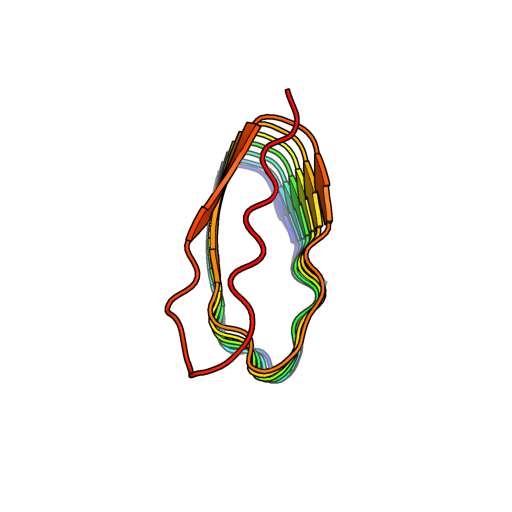N 1
ATOM 713 C CA . VAL A 1 103 ? -8.452 4.241 13.076 1.00 67.50 103 VAL A CA 1
ATOM 714 C C . VAL A 1 103 ? -8.399 4.426 11.557 1.00 67.50 103 VAL A C 1
ATOM 716 O O . VAL A 1 103 ? -7.385 4.903 11.046 1.00 67.50 103 VAL A O 1
ATOM 719 N N . PRO A 1 104 ? -9.476 4.081 10.824 1.00 71.50 104 PRO A N 1
ATOM 720 C CA . PRO A 1 104 ? -9.532 4.286 9.382 1.00 71.50 104 PRO A CA 1
ATOM 721 C C . PRO A 1 104 ? -9.715 5.771 9.034 1.00 71.50 104 PRO A C 1
ATOM 723 O O . PRO A 1 104 ? -10.554 6.468 9.612 1.00 71.50 104 PRO A O 1
ATOM 726 N N . GLY A 1 105 ? -8.971 6.248 8.038 1.00 77.19 105 GLY A N 1
ATOM 727 C CA . GLY A 1 105 ? -9.090 7.577 7.443 1.00 77.19 105 GLY A CA 1
ATOM 728 C C . GLY A 1 105 ? -9.672 7.503 6.034 1.00 77.19 105 GLY A C 1
ATOM 729 O O . GLY A 1 105 ? -8.957 7.227 5.076 1.00 77.19 105 GLY A O 1
ATOM 730 N N . ASN A 1 106 ? -10.965 7.804 5.881 1.00 77.62 106 ASN A N 1
ATOM 731 C CA . ASN A 1 106 ? -11.657 7.667 4.597 1.00 77.62 106 ASN A CA 1
ATOM 732 C C . ASN A 1 106 ? -12.171 9.015 4.074 1.00 77.62 106 ASN A C 1
ATOM 734 O O . ASN A 1 106 ? -12.895 9.724 4.772 1.00 77.62 106 ASN A O 1
ATOM 738 N N . ASN A 1 107 ? -11.853 9.342 2.822 1.00 73.06 107 ASN A N 1
ATOM 739 C CA . ASN A 1 107 ? -12.341 10.522 2.118 1.00 73.06 107 ASN A CA 1
ATOM 740 C C . ASN A 1 107 ? -12.972 10.140 0.765 1.00 73.06 107 ASN A C 1
ATOM 742 O O . ASN A 1 107 ? -12.465 9.301 0.024 1.00 73.06 107 ASN A O 1
ATOM 746 N N . GLY A 1 108 ? -14.096 10.760 0.412 1.00 71.88 108 GLY A N 1
ATOM 747 C CA . GLY A 1 108 ? -14.881 10.369 -0.762 1.00 71.88 108 GLY A CA 1
ATOM 748 C C . GLY A 1 108 ? -15.882 9.242 -0.476 1.00 71.88 108 GLY A C 1
ATOM 749 O O . GLY A 1 108 ? -16.331 9.043 0.649 1.00 71.88 108 GLY A O 1
ATOM 750 N N . LYS A 1 109 ? -16.290 8.517 -1.521 1.00 78.06 109 LYS A N 1
ATOM 751 C CA . LYS A 1 109 ? -17.307 7.460 -1.444 1.00 78.06 109 LYS A CA 1
ATOM 752 C C . LYS A 1 109 ? -16.669 6.135 -1.039 1.00 78.06 109 LYS A C 1
ATOM 754 O O . LYS A 1 109 ? -16.469 5.271 -1.891 1.00 78.06 109 LYS A O 1
ATOM 759 N N . SER A 1 110 ? -16.392 5.983 0.247 1.00 72.06 110 SER A N 1
ATOM 760 C CA . SER A 1 110 ? -15.914 4.721 0.807 1.00 72.06 110 SER A CA 1
ATOM 761 C C . SER A 1 110 ? -17.050 3.961 1.489 1.00 72.06 110 SER A C 1
ATOM 763 O O . SER A 1 110 ? -17.819 4.542 2.256 1.00 72.06 110 SER A O 1
ATOM 765 N N . ALA A 1 111 ? -17.162 2.671 1.190 1.00 74.19 111 ALA A N 1
ATOM 766 C CA . ALA A 1 111 ? -17.960 1.719 1.949 1.00 74.19 111 ALA A CA 1
ATOM 767 C C . ALA A 1 111 ? -16.988 0.807 2.693 1.00 74.19 111 ALA A C 1
ATOM 769 O O . ALA A 1 111 ? -16.190 0.134 2.045 1.00 74.19 111 ALA A O 1
ATOM 770 N N . VAL A 1 112 ? -17.043 0.830 4.023 1.00 71.00 112 VAL A N 1
ATOM 771 C CA . VAL A 1 112 ? -16.234 -0.043 4.877 1.00 71.00 112 VAL A CA 1
ATOM 772 C C . VAL A 1 112 ? -17.169 -0.973 5.625 1.00 71.00 112 VAL A C 1
ATOM 774 O O . VAL A 1 112 ? -18.094 -0.504 6.295 1.00 71.00 112 VAL A O 1
ATOM 777 N N . VAL A 1 113 ? -16.945 -2.272 5.469 1.00 72.44 113 VAL A N 1
ATOM 778 C CA . VAL A 1 113 ? -17.578 -3.313 6.275 1.00 72.44 113 VAL A CA 1
ATOM 779 C C . VAL A 1 113 ? -16.554 -3.764 7.304 1.00 72.44 113 VAL A C 1
ATOM 781 O O . VAL A 1 113 ? -15.424 -4.066 6.939 1.00 72.44 113 VAL A O 1
ATOM 784 N N . LYS A 1 114 ? -16.966 -3.765 8.572 1.00 65.62 114 LYS A N 1
ATOM 785 C CA . LYS A 1 114 ? -16.222 -4.350 9.685 1.00 65.62 114 LYS A CA 1
ATOM 786 C C . LYS A 1 114 ? -17.086 -5.447 10.281 1.00 65.62 114 LYS A C 1
ATOM 788 O O . LYS A 1 114 ? -18.252 -5.163 10.584 1.00 65.62 114 LYS A O 1
ATOM 793 N N . GLU A 1 115 ? -16.563 -6.655 10.431 1.00 55.22 115 GLU A N 1
ATOM 794 C CA . GLU A 1 115 ? -17.225 -7.650 11.272 1.00 55.22 115 GLU A CA 1
ATOM 795 C C . GLU A 1 115 ? -16.988 -7.278 12.748 1.00 55.22 115 GLU A C 1
ATOM 797 O O . GLU A 1 115 ? -15.908 -6.808 13.105 1.00 55.22 115 GLU A O 1
ATOM 802 N N . PRO A 1 116 ? -18.024 -7.303 13.606 1.00 43.97 116 PRO A N 1
ATOM 803 C CA . PRO A 1 116 ? -17.873 -6.871 14.985 1.00 43.97 116 PRO A CA 1
ATOM 804 C C . PRO A 1 116 ? -17.332 -8.007 15.861 1.00 43.97 116 PRO A C 1
ATOM 806 O O . PRO A 1 116 ? -18.106 -8.866 16.281 1.00 43.97 116 PRO A O 1
ATOM 809 N N . GLU A 1 117 ? -16.075 -7.922 16.292 1.00 49.44 117 GLU A N 1
ATOM 810 C CA . GLU A 1 117 ? -15.745 -8.354 17.652 1.00 49.44 117 GLU A CA 1
ATOM 811 C C . GLU A 1 117 ? -16.198 -7.268 18.642 1.00 49.44 117 GLU A C 1
ATOM 813 O O . GLU A 1 117 ? -16.313 -6.091 18.296 1.00 49.44 117 GLU A O 1
ATOM 818 N N . ALA A 1 118 ? -16.590 -7.656 19.856 1.00 42.69 118 ALA A N 1
ATOM 819 C CA . ALA A 1 118 ? -17.361 -6.842 20.799 1.00 42.69 118 ALA A CA 1
ATOM 820 C C . ALA A 1 118 ? -16.689 -5.505 21.210 1.00 42.69 118 ALA A C 1
ATOM 822 O O . ALA A 1 118 ? -16.161 -5.371 22.309 1.00 42.69 118 ALA A O 1
ATOM 823 N N . GLY A 1 119 ? -16.777 -4.468 20.375 1.00 41.03 119 GLY A N 1
ATOM 824 C CA . GLY A 1 119 ? -16.243 -3.148 20.692 1.00 41.03 119 GLY A CA 1
ATOM 825 C C . GLY A 1 119 ? -16.248 -2.181 19.509 1.00 41.03 119 GLY A C 1
ATOM 826 O O . GLY A 1 119 ? -15.410 -2.254 18.628 1.00 41.03 119 GLY A O 1
ATOM 827 N N . LEU A 1 120 ? -17.147 -1.192 19.555 1.00 41.31 120 LEU A N 1
ATOM 828 C CA . LEU A 1 120 ? -17.106 0.062 18.778 1.00 41.31 120 LEU A CA 1
ATOM 829 C C . LEU A 1 120 ? -17.312 -0.031 17.248 1.00 41.31 120 LEU A C 1
ATOM 831 O O . LEU A 1 120 ? -16.435 0.273 16.441 1.00 41.31 120 LEU A O 1
ATOM 835 N N . LEU A 1 121 ? -18.570 -0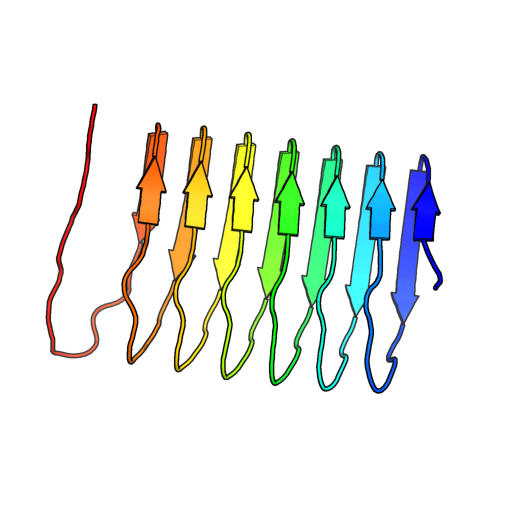.234 16.841 1.00 38.44 121 LEU A N 1
ATOM 836 C CA . LEU A 1 121 ? -19.053 0.148 15.506 1.00 38.44 121 LEU A CA 1
ATOM 837 C C . LEU A 1 121 ? -19.138 1.685 15.368 1.00 38.44 121 LEU A C 1
ATOM 839 O O . LEU A 1 121 ? -20.153 2.301 15.693 1.00 38.44 121 LEU A O 1
ATOM 843 N N . LEU A 1 122 ? -18.079 2.319 14.853 1.00 42.28 122 LEU A N 1
ATOM 844 C CA . LEU A 1 122 ? -18.095 3.714 14.387 1.00 42.28 122 LEU A CA 1
ATOM 845 C C . LEU A 1 122 ? -18.282 3.756 12.863 1.00 42.28 122 LEU A C 1
ATOM 847 O O . LEU A 1 122 ? -17.325 3.662 12.096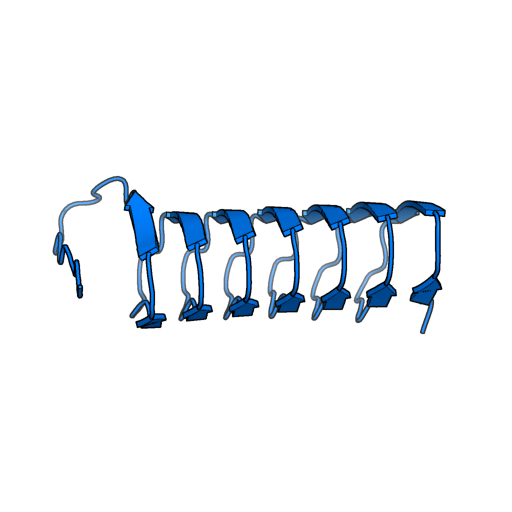 1.00 42.28 122 LEU A O 1
ATOM 851 N N . PHE A 1 123 ? -19.529 3.924 12.418 1.00 43.41 123 PHE A N 1
ATOM 852 C CA . PHE A 1 123 ? -19.853 4.125 11.005 1.00 43.41 123 PHE A CA 1
ATOM 853 C C . PHE A 1 123 ? -19.640 5.599 10.625 1.00 43.41 123 PHE A C 1
ATOM 855 O O . PHE A 1 123 ? -20.434 6.463 10.998 1.00 43.41 123 PHE A O 1
ATOM 862 N N . TRP A 1 124 ? -18.586 5.907 9.865 1.00 40.34 124 TRP A N 1
ATOM 863 C CA . TRP A 1 124 ? -18.401 7.236 9.273 1.00 40.34 124 TRP A CA 1
ATOM 864 C C . TRP A 1 124 ? -18.780 7.223 7.793 1.00 40.34 124 TRP A C 1
ATOM 866 O O . TRP A 1 124 ? -18.066 6.690 6.949 1.00 40.34 124 TRP A O 1
ATOM 876 N N . ARG A 1 125 ? -19.901 7.877 7.474 1.00 39.19 125 ARG A N 1
ATOM 877 C CA . ARG A 1 125 ? -20.281 8.271 6.112 1.00 39.19 125 ARG A CA 1
ATOM 878 C C . ARG A 1 125 ? -20.147 9.786 6.018 1.00 39.19 125 ARG A C 1
ATOM 880 O O . ARG A 1 125 ? -20.895 10.494 6.691 1.00 39.19 125 ARG A O 1
ATOM 887 N N . ARG A 1 126 ? -19.228 10.303 5.199 1.00 40.53 126 ARG A N 1
ATOM 888 C CA . ARG A 1 126 ? -19.163 11.742 4.898 1.00 40.53 126 ARG A CA 1
ATOM 889 C C . ARG A 1 126 ? -19.410 11.968 3.408 1.00 40.53 126 ARG A C 1
ATOM 891 O O . ARG A 1 126 ? -18.861 11.249 2.580 1.00 40.53 126 ARG A O 1
ATOM 898 N N . ASN A 1 127 ? -20.346 12.881 3.137 1.00 39.47 127 ASN A N 1
ATOM 899 C CA . ASN A 1 127 ? -20.906 13.211 1.821 1.00 39.47 127 ASN A CA 1
ATOM 900 C C . ASN A 1 127 ? -19.851 13.616 0.792 1.00 39.47 127 ASN A C 1
ATOM 902 O O . ASN A 1 127 ? -18.960 14.407 1.173 1.00 39.47 127 ASN A O 1
#

pLDDT: mean 76.27, std 13.74, range [38.44, 93.69]

Sequence (127 aa):
MPGNNGKSAVVEEPEAGVPGNNGKSAVVKEPEAGVPGNNGRNAVVEEPKTGLPGNNGRNAVVEEPEAGVPGNNGKNAVVEEPETGLPGNNGRNAVVEEPEAGVPGNNGKSAVVKEPEAGLLLFWRRN

Secondary structure (DSSP, 8-state):
--EEEEEEEEEE--SEE--EEEEEEEEEE--SEE--EEEEEEEEEE--SEE--EEEES-EEEE--SEE--EEEES-EEEE--SEE--EEEEEEEEEE--SEE--EEEEEEEEE----SS--------

Foldseek 3Di:
DAEAEAEEEDEDEECEDAYHYAHEYEYEYEHCEYAYEYEYEYEYEYEHLEYEYEHYAAYEYEYEHCEYEYHEEAHYEYEYEHCYYEYEEEYAYEYEYEYVYYDYHYYYRYDYDYDDDDDDDDDDDDD

Organism: NCBI:txid682956

Radius of gyration: 14.05 Å; chains: 1; bounding box: 35×29×40 Å